Protein AF-G9L5I0-F1 (afdb_monomer_lite)

Organism: Mustela putorius furo (NCBI:txid9669)

Radius of gyration: 20.63 Å; chains: 1; bounding box: 36×50×61 Å

pLDDT: mean 78.61, std 21.32, range [39.81, 98.31]

Structure (mmCIF, N/CA/C/O backbone):
data_AF-G9L5I0-F1
#
_entry.id   AF-G9L5I0-F1
#
loop_
_atom_site.group_PDB
_atom_site.id
_atom_site.type_symbol
_atom_site.label_atom_id
_atom_site.label_alt_id
_atom_site.label_comp_id
_atom_site.label_asym_id
_atom_site.label_entity_id
_atom_site.label_seq_id
_atom_site.pdbx_PDB_ins_code
_atom_site.Cartn_x
_atom_site.Cartn_y
_atom_site.Cartn_z
_atom_site.occupancy
_atom_site.B_iso_or_equiv
_atom_site.auth_seq_id
_atom_site.auth_comp_id
_atom_site.auth_asym_id
_atom_site.auth_atom_id
_atom_site.pdbx_PDB_model_num
ATOM 1 N N . LYS A 1 1 ? -6.151 -18.772 -20.301 1.00 42.06 1 LYS A N 1
ATOM 2 C CA . LYS A 1 1 ? -4.708 -18.713 -19.953 1.00 42.06 1 LYS A CA 1
ATOM 3 C C . LYS A 1 1 ? -4.180 -17.359 -20.403 1.00 42.06 1 LYS A C 1
ATOM 5 O O . LYS A 1 1 ? -4.077 -17.154 -21.602 1.00 42.06 1 LYS A O 1
ATOM 10 N N . THR A 1 2 ? -3.913 -16.436 -19.483 1.00 63.44 2 THR A N 1
ATOM 11 C CA . THR A 1 2 ? -3.398 -15.103 -19.830 1.00 63.44 2 THR A CA 1
ATOM 12 C C . THR A 1 2 ? -1.905 -15.207 -20.142 1.00 63.44 2 THR A C 1
ATOM 14 O O . THR A 1 2 ? -1.124 -15.715 -19.332 1.00 63.44 2 THR A O 1
ATOM 17 N N . PHE A 1 3 ? -1.515 -14.811 -21.352 1.00 67.50 3 PHE A N 1
ATOM 18 C CA . PHE A 1 3 ? -0.124 -14.800 -21.793 1.00 67.50 3 PHE A CA 1
ATOM 19 C C . PHE A 1 3 ? 0.560 -13.549 -21.231 1.00 67.50 3 PHE A C 1
ATOM 21 O O . PHE A 1 3 ? 0.155 -12.436 -21.545 1.00 67.50 3 PHE A O 1
ATOM 28 N N . VAL A 1 4 ? 1.575 -13.738 -20.384 1.00 72.12 4 VAL A N 1
ATOM 29 C CA . VAL A 1 4 ? 2.435 -12.653 -19.887 1.00 72.12 4 VAL A CA 1
ATOM 30 C C . VAL A 1 4 ? 3.818 -12.896 -20.489 1.00 72.12 4 VAL A C 1
ATOM 32 O O . VAL A 1 4 ? 4.542 -13.745 -19.963 1.00 72.12 4 VAL A O 1
ATOM 35 N N . PRO A 1 5 ? 4.164 -12.236 -21.610 1.00 64.56 5 PRO A N 1
ATOM 36 C CA . PRO A 1 5 ? 5.402 -12.502 -22.347 1.00 64.56 5 PRO A CA 1
ATOM 37 C C . PRO A 1 5 ? 6.665 -12.287 -21.502 1.00 64.56 5 PRO A C 1
ATOM 39 O O . PRO A 1 5 ? 7.669 -12.961 -21.718 1.00 64.56 5 PRO A O 1
ATOM 42 N N . HIS A 1 6 ? 6.601 -11.402 -20.501 1.00 67.75 6 HIS A N 1
ATOM 43 C CA . HIS A 1 6 ? 7.717 -11.069 -19.616 1.00 67.75 6 HIS A CA 1
ATOM 44 C C . HIS A 1 6 ? 7.277 -11.126 -18.149 1.00 67.75 6 HIS A C 1
ATOM 46 O O . HIS A 1 6 ? 7.009 -10.111 -17.515 1.00 67.75 6 HIS A O 1
ATOM 52 N N . ARG A 1 7 ? 7.184 -12.345 -17.603 1.00 64.62 7 ARG A N 1
ATOM 53 C CA . ARG A 1 7 ? 6.772 -12.616 -16.208 1.00 64.62 7 ARG A CA 1
ATOM 54 C C . ARG A 1 7 ? 7.578 -11.835 -15.162 1.00 64.62 7 ARG A C 1
ATOM 56 O O . ARG A 1 7 ? 7.030 -11.503 -14.123 1.00 64.62 7 ARG A O 1
ATOM 63 N N . SER A 1 8 ? 8.851 -11.557 -15.436 1.00 70.81 8 SER A N 1
ATOM 64 C CA . SER A 1 8 ? 9.758 -10.815 -14.552 1.00 70.81 8 SER A CA 1
ATOM 65 C C . SER A 1 8 ? 9.617 -9.292 -14.649 1.00 70.81 8 SER A C 1
ATOM 67 O O . SER A 1 8 ? 10.311 -8.578 -13.938 1.00 70.81 8 SER A O 1
ATOM 69 N N . SER A 1 9 ? 8.766 -8.778 -15.541 1.00 74.44 9 SER A N 1
ATOM 70 C CA . SER A 1 9 ? 8.572 -7.336 -15.758 1.00 74.44 9 SER A CA 1
ATOM 71 C C . SER A 1 9 ? 7.249 -6.815 -15.200 1.00 74.44 9 SER A C 1
ATOM 73 O O . SER A 1 9 ? 6.950 -5.635 -15.353 1.00 74.44 9 SER A O 1
ATOM 75 N N . CYS A 1 10 ? 6.450 -7.680 -14.577 1.00 87.19 10 CYS A N 1
ATOM 76 C CA . CYS A 1 10 ? 5.167 -7.318 -13.992 1.00 87.19 10 CYS A CA 1
ATOM 77 C C . CYS A 1 10 ? 5.246 -7.467 -12.473 1.00 87.19 10 CYS A C 1
ATOM 79 O O . CYS A 1 10 ? 5.583 -8.537 -11.971 1.00 87.19 10 CYS A O 1
ATOM 81 N N . PHE A 1 11 ? 4.907 -6.403 -11.760 1.00 90.38 11 PHE A N 1
ATOM 82 C CA . PHE A 1 11 ? 4.757 -6.367 -10.311 1.00 90.38 11 PHE A CA 1
ATOM 83 C C . PHE A 1 11 ? 3.528 -5.520 -9.981 1.00 90.38 11 PHE A C 1
ATOM 85 O O . PHE A 1 11 ? 3.102 -4.698 -10.795 1.00 90.38 11 PHE A O 1
ATOM 92 N N . GLU A 1 12 ? 2.954 -5.734 -8.805 1.00 93.19 12 GLU A N 1
ATOM 93 C CA . GLU A 1 12 ? 1.773 -5.013 -8.340 1.00 93.19 12 GLU A CA 1
ATOM 94 C C . GLU A 1 12 ? 1.954 -4.658 -6.866 1.00 93.19 12 GLU A C 1
ATOM 96 O O . GLU A 1 12 ? 2.556 -5.417 -6.103 1.00 93.19 12 GLU A O 1
ATOM 101 N N . LEU A 1 13 ? 1.465 -3.481 -6.485 1.00 94.94 13 LEU A N 1
ATOM 102 C CA . LEU A 1 13 ? 1.510 -2.977 -5.121 1.00 94.94 13 LEU A CA 1
ATOM 103 C C . LEU A 1 13 ? 0.108 -3.075 -4.521 1.00 94.94 13 LEU A C 1
ATOM 105 O O . LEU A 1 13 ? -0.816 -2.431 -5.012 1.00 94.94 13 LEU A O 1
ATOM 109 N N . TYR A 1 14 ? -0.028 -3.830 -3.434 1.00 96.94 14 TYR A N 1
ATOM 110 C CA . TYR A 1 14 ? -1.282 -3.957 -2.695 1.00 96.94 14 TYR A CA 1
ATOM 111 C C . TYR A 1 14 ? -1.244 -3.143 -1.403 1.00 96.94 14 TYR A C 1
ATOM 113 O O . TYR A 1 14 ? -0.238 -3.142 -0.693 1.00 96.94 14 TYR A O 1
ATOM 121 N N . GLY A 1 15 ? -2.354 -2.477 -1.085 1.00 97.44 15 GLY A N 1
ATOM 122 C CA . GLY A 1 15 ? -2.595 -1.874 0.226 1.00 97.44 15 GLY A CA 1
ATOM 123 C C . GLY A 1 15 ? -3.443 -2.805 1.084 1.00 97.44 15 GLY A C 1
ATOM 124 O O . GLY A 1 15 ? -4.459 -3.302 0.608 1.00 97.44 15 GLY A O 1
ATOM 125 N N . PHE A 1 16 ? -3.039 -3.049 2.327 1.00 97.75 16 PHE A N 1
ATOM 126 C CA . PHE A 1 16 ? -3.803 -3.862 3.272 1.00 97.75 16 PHE A CA 1
ATOM 127 C C . PHE A 1 16 ? -4.262 -2.994 4.434 1.00 97.75 16 PHE A C 1
ATOM 129 O O . PHE A 1 16 ? -3.429 -2.445 5.159 1.00 97.75 16 PHE A O 1
ATOM 136 N N . ASP A 1 17 ? -5.571 -2.949 4.648 1.00 97.81 17 ASP A N 1
ATOM 137 C CA . ASP A 1 17 ? -6.161 -2.223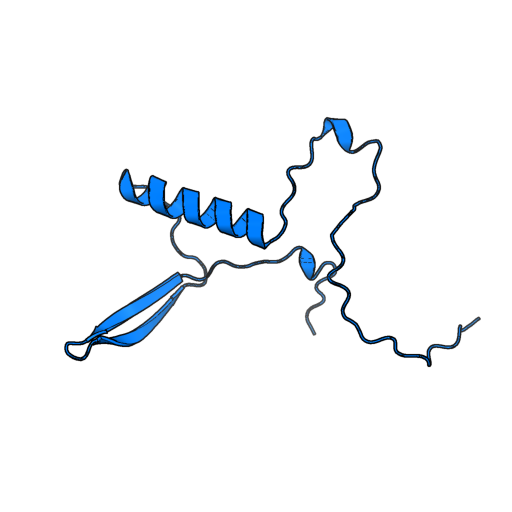 5.764 1.00 97.81 17 ASP A CA 1
ATOM 138 C C . ASP A 1 17 ? -6.374 -3.211 6.909 1.00 97.81 17 ASP A C 1
ATOM 140 O O . A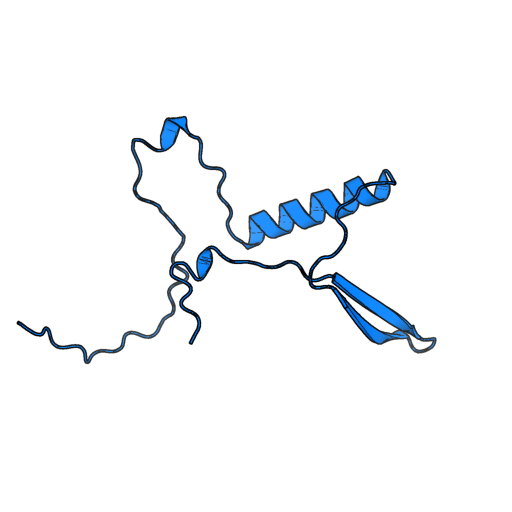SP A 1 17 ? -7.163 -4.155 6.811 1.00 97.81 17 ASP A O 1
ATOM 144 N N . VAL A 1 18 ? -5.611 -3.034 7.987 1.00 98.19 18 VAL A N 1
ATOM 145 C CA . VAL A 1 18 ? -5.562 -3.974 9.112 1.00 98.19 18 VAL A CA 1
ATOM 146 C C . VAL A 1 18 ? -5.986 -3.273 10.394 1.00 98.19 18 VAL A C 1
ATOM 148 O O . VAL A 1 18 ? -5.400 -2.266 10.786 1.00 98.19 18 VAL A O 1
ATOM 151 N N . LEU A 1 19 ? -6.975 -3.845 11.080 1.00 98.12 19 LEU A N 1
ATOM 152 C CA . LEU A 1 19 ? -7.395 -3.422 12.412 1.00 98.12 19 LEU A CA 1
ATOM 153 C C . LEU A 1 19 ? -6.721 -4.287 13.480 1.00 98.12 19 LEU A C 1
ATOM 155 O O . LEU A 1 19 ? -6.717 -5.511 13.378 1.00 98.12 19 LEU A O 1
ATOM 159 N N . ILE A 1 20 ? -6.183 -3.661 14.524 1.00 98.31 20 ILE A N 1
ATOM 160 C CA . ILE A 1 20 ? -5.571 -4.352 15.665 1.00 98.31 20 ILE A CA 1
ATOM 161 C C . ILE A 1 20 ? -6.527 -4.269 16.858 1.00 98.31 20 ILE A C 1
ATOM 163 O O . ILE A 1 20 ? -6.951 -3.173 17.226 1.00 98.31 20 ILE A O 1
ATOM 167 N N . ASP A 1 21 ? -6.877 -5.412 17.453 1.00 97.81 21 ASP A N 1
ATOM 168 C CA . ASP A 1 21 ? -7.755 -5.457 18.630 1.00 97.81 21 ASP A CA 1
ATOM 169 C C . ASP A 1 21 ? -7.004 -5.310 19.970 1.00 97.81 21 ASP A C 1
ATOM 171 O O . ASP A 1 21 ? -5.779 -5.178 20.022 1.00 97.81 21 ASP A O 1
ATOM 175 N N . SER A 1 22 ? -7.742 -5.340 21.086 1.00 98.06 22 SER A N 1
ATOM 176 C CA . SER A 1 22 ? -7.182 -5.216 22.442 1.00 98.06 22 SER A CA 1
ATOM 177 C C . SER A 1 22 ? -6.275 -6.379 22.857 1.00 98.06 22 SER A C 1
ATOM 179 O O . SER A 1 22 ? -5.495 -6.241 23.796 1.00 98.06 22 SER A O 1
ATOM 181 N N . THR A 1 23 ? -6.352 -7.511 22.156 1.00 98.00 23 THR A N 1
ATOM 182 C CA . THR A 1 23 ? -5.458 -8.663 22.323 1.00 98.00 23 THR A CA 1
ATOM 183 C C . THR A 1 23 ? -4.279 -8.639 21.347 1.00 98.00 23 THR A C 1
ATOM 185 O O . THR A 1 23 ? -3.546 -9.620 21.251 1.00 98.00 23 THR A O 1
ATOM 188 N N . LEU A 1 24 ? -4.072 -7.518 20.640 1.00 97.81 24 LEU A N 1
ATOM 189 C CA . LEU A 1 24 ? -3.071 -7.335 19.583 1.00 97.81 24 LEU A CA 1
ATOM 190 C C . LEU A 1 24 ? -3.232 -8.302 18.403 1.00 97.81 24 LEU A C 1
ATOM 192 O O . LEU A 1 24 ? -2.283 -8.541 17.652 1.00 97.81 24 LEU A O 1
ATOM 196 N N . LYS A 1 25 ? -4.433 -8.851 18.204 1.00 98.19 25 LYS A N 1
ATOM 197 C CA . LYS A 1 25 ? -4.715 -9.696 17.049 1.00 98.19 25 LYS A CA 1
ATOM 198 C C . LYS A 1 25 ? -5.032 -8.814 15.832 1.00 98.19 25 LYS A C 1
ATOM 200 O O . LYS A 1 25 ? -5.888 -7.931 15.932 1.00 98.19 25 LYS A O 1
ATOM 205 N N . PRO A 1 26 ? -4.378 -9.056 14.680 1.00 98.25 26 PRO A N 1
ATOM 206 C CA . PRO A 1 26 ? -4.683 -8.352 13.445 1.00 98.25 26 PRO A CA 1
ATOM 207 C C . PRO A 1 26 ? -5.914 -8.941 12.752 1.00 98.25 26 PRO A C 1
ATOM 209 O O . PRO A 1 26 ? -6.060 -10.160 12.621 1.00 98.25 26 PRO A O 1
ATOM 212 N N . TRP A 1 27 ? -6.765 -8.057 12.250 1.00 98.12 27 TRP A N 1
ATOM 213 C CA . TRP A 1 27 ? -7.952 -8.365 11.469 1.00 98.12 27 TRP A CA 1
ATOM 214 C C . TRP A 1 27 ? -7.865 -7.633 10.133 1.00 98.12 27 TRP A C 1
ATOM 216 O O . TRP A 1 27 ? -7.763 -6.408 10.098 1.00 98.12 27 TRP A O 1
ATOM 226 N N . LEU A 1 28 ? -7.881 -8.385 9.034 1.00 98.25 28 LEU A N 1
ATOM 227 C CA . LEU A 1 28 ? -7.897 -7.812 7.692 1.00 98.25 28 LEU A CA 1
ATOM 228 C C . LEU A 1 28 ? -9.286 -7.242 7.400 1.00 98.25 28 LEU A C 1
ATOM 230 O O . LEU A 1 28 ? -10.273 -7.971 7.497 1.00 98.25 28 LEU A O 1
ATOM 234 N N . LEU A 1 29 ? -9.347 -5.967 7.034 1.00 98.12 29 LEU A N 1
ATOM 235 C CA . LEU A 1 29 ? -10.585 -5.299 6.646 1.00 98.12 29 LEU A CA 1
ATOM 236 C C . LEU A 1 29 ? -10.791 -5.393 5.137 1.00 98.12 29 LEU A C 1
ATOM 238 O O . LEU A 1 29 ? -11.812 -5.901 4.679 1.00 98.12 29 LEU A O 1
ATOM 242 N N . GLU A 1 30 ? -9.794 -4.957 4.370 1.00 97.94 30 GLU A N 1
ATOM 243 C CA . GLU A 1 30 ? -9.840 -4.967 2.913 1.00 97.94 30 GLU A CA 1
ATOM 244 C C . GLU A 1 30 ? -8.447 -5.041 2.283 1.00 97.94 30 GLU A C 1
ATOM 246 O O . GLU A 1 30 ? -7.418 -4.837 2.935 1.00 97.94 30 GLU A O 1
ATOM 251 N N . VAL A 1 31 ? -8.440 -5.356 0.988 1.00 97.88 31 VAL A N 1
ATOM 252 C CA . VAL A 1 31 ? -7.246 -5.344 0.145 1.00 97.88 31 VAL A CA 1
ATOM 253 C C . VAL A 1 31 ? -7.491 -4.393 -1.018 1.00 97.88 31 VAL A C 1
ATOM 255 O O . VAL A 1 31 ? -8.369 -4.621 -1.850 1.00 97.88 31 VAL A O 1
ATOM 258 N N . ASN A 1 32 ? -6.671 -3.353 -1.090 1.00 97.56 32 ASN A N 1
ATOM 259 C CA . ASN A 1 32 ? -6.696 -2.344 -2.131 1.00 97.56 32 ASN A CA 1
ATOM 260 C C . ASN A 1 32 ? -5.734 -2.728 -3.262 1.00 97.56 32 ASN A C 1
ATOM 262 O O . ASN A 1 32 ? -4.518 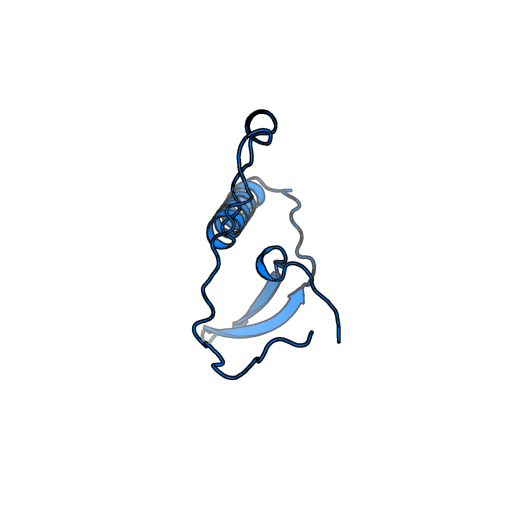-2.765 -3.070 1.00 97.56 32 ASN A O 1
ATOM 266 N N . LEU A 1 33 ? -6.280 -2.973 -4.460 1.00 95.69 33 LEU A N 1
ATOM 267 C CA . LEU A 1 33 ? -5.500 -3.217 -5.689 1.00 95.69 33 LEU A CA 1
ATOM 268 C C . LEU A 1 33 ? -4.826 -1.941 -6.223 1.00 95.69 33 LEU A C 1
ATOM 270 O O . LEU A 1 33 ? -3.980 -1.985 -7.108 1.00 95.69 33 LEU A O 1
ATOM 274 N N . SER A 1 34 ? -5.232 -0.773 -5.727 1.00 95.50 34 SER A N 1
ATOM 275 C CA . SER A 1 34 ? -4.684 0.524 -6.132 1.00 95.50 34 SER A CA 1
ATOM 276 C C . SER A 1 34 ? -4.587 1.454 -4.921 1.00 95.50 34 SER A C 1
ATOM 278 O O . SER A 1 34 ? -5.412 2.357 -4.772 1.00 95.50 34 SER A O 1
ATOM 280 N N . PRO A 1 35 ? -3.615 1.225 -4.016 1.00 96.31 35 PRO A N 1
ATOM 281 C CA . PRO A 1 35 ? -3.425 2.088 -2.856 1.00 96.31 35 PRO A CA 1
ATOM 282 C C . PRO A 1 35 ? -3.011 3.507 -3.277 1.00 96.31 35 PRO A C 1
ATOM 284 O O . PRO A 1 35 ? -2.268 3.699 -4.241 1.00 96.31 35 PRO A O 1
ATOM 287 N N . SER A 1 36 ? -3.468 4.519 -2.534 1.00 95.31 36 SER A N 1
ATOM 288 C CA . SER A 1 36 ? -3.165 5.923 -2.845 1.00 95.31 36 SER A CA 1
ATOM 289 C C . SER A 1 36 ? -1.690 6.266 -2.616 1.00 95.31 36 SER A C 1
ATOM 291 O O . SER A 1 36 ? -1.165 6.131 -1.506 1.00 95.31 36 SER A O 1
ATOM 293 N N . LEU A 1 37 ? -1.046 6.829 -3.642 1.00 95.69 37 LEU A N 1
ATOM 294 C CA . LEU A 1 37 ? 0.306 7.396 -3.566 1.00 95.69 37 LEU A CA 1
ATOM 295 C C . LEU A 1 37 ? 0.326 8.933 -3.451 1.00 95.69 37 LEU A C 1
ATOM 297 O O . LEU A 1 37 ? 1.395 9.536 -3.521 1.00 95.69 37 LEU A O 1
ATOM 301 N N . ALA A 1 38 ? -0.832 9.572 -3.239 1.00 96.19 38 ALA A N 1
ATOM 302 C CA . ALA A 1 38 ? -0.894 11.006 -2.947 1.00 96.19 38 ALA A CA 1
ATOM 303 C C . ALA A 1 38 ? -0.099 11.334 -1.671 1.00 96.19 38 ALA A C 1
ATOM 305 O O . ALA A 1 38 ? -0.063 10.532 -0.735 1.00 96.19 38 ALA A O 1
ATOM 306 N N . CYS A 1 39 ? 0.570 12.484 -1.646 1.00 96.12 39 CYS A N 1
ATOM 307 C CA . CYS A 1 39 ? 1.436 12.900 -0.543 1.00 96.12 39 CYS A CA 1
ATOM 308 C C . CYS A 1 39 ? 0.923 14.219 0.038 1.00 96.12 39 CYS A C 1
ATOM 310 O O . CYS A 1 39 ? 1.493 15.276 -0.226 1.00 96.12 39 CYS A O 1
ATOM 312 N N . ASP A 1 40 ? -0.171 14.144 0.794 1.00 94.44 40 ASP A N 1
ATOM 313 C CA . ASP A 1 40 ? -0.852 15.326 1.331 1.00 94.44 40 ASP A CA 1
ATOM 314 C C . ASP A 1 40 ? -0.171 15.844 2.611 1.00 94.44 40 ASP A C 1
ATOM 316 O O . ASP A 1 40 ? -0.220 17.039 2.906 1.00 94.44 40 ASP A O 1
ATOM 320 N N . ALA A 1 41 ? 0.533 14.970 3.341 1.00 96.56 41 ALA A N 1
AT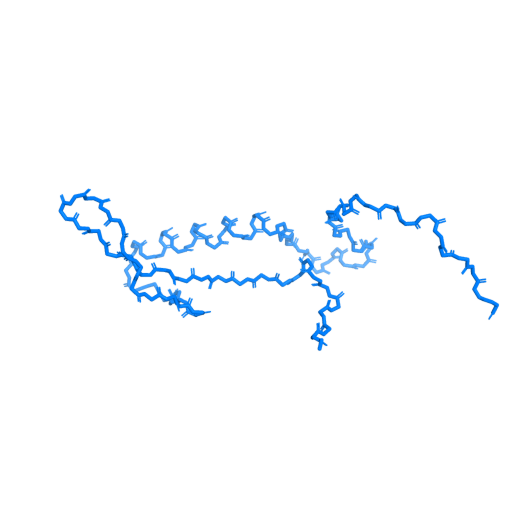OM 321 C CA . ALA A 1 41 ? 1.383 15.329 4.472 1.00 96.56 41 ALA A CA 1
ATOM 322 C C . ALA A 1 41 ? 2.879 15.047 4.202 1.00 96.56 41 ALA A C 1
ATOM 324 O O . ALA A 1 41 ? 3.228 14.096 3.496 1.00 96.56 41 ALA A O 1
ATOM 325 N N . PRO A 1 42 ? 3.812 15.783 4.845 1.00 96.06 42 PRO A N 1
ATOM 326 C CA . PRO A 1 42 ? 5.250 15.499 4.748 1.00 96.06 42 PRO A CA 1
ATOM 327 C C . PRO A 1 42 ? 5.634 14.072 5.174 1.00 96.06 42 PRO A C 1
ATOM 329 O O . PRO A 1 42 ? 6.605 13.504 4.671 1.00 96.06 42 PRO A O 1
ATOM 332 N N . LEU A 1 43 ? 4.871 13.484 6.101 1.00 96.69 43 LEU A N 1
ATOM 333 C CA . LEU A 1 43 ? 5.066 12.104 6.540 1.00 96.69 43 LEU A CA 1
ATOM 334 C C . LEU A 1 43 ? 4.731 11.099 5.430 1.00 96.69 43 LEU A C 1
ATOM 336 O O . LEU A 1 43 ? 5.483 10.141 5.248 1.00 96.69 43 LEU A O 1
ATOM 340 N N . ASP A 1 44 ? 3.663 11.346 4.666 1.00 96.44 44 ASP A N 1
ATOM 341 C CA . ASP A 1 44 ? 3.265 10.493 3.544 1.00 96.44 44 ASP A CA 1
ATOM 342 C C . ASP A 1 44 ? 4.384 10.422 2.519 1.00 96.44 44 ASP A C 1
ATOM 344 O O . ASP A 1 44 ? 4.770 9.331 2.111 1.00 96.44 44 ASP A O 1
ATOM 348 N N . LEU A 1 45 ? 4.961 11.576 2.167 1.00 96.81 45 LEU A N 1
ATOM 349 C CA . LEU A 1 45 ? 6.073 11.639 1.227 1.00 96.81 45 LEU A CA 1
ATOM 350 C C . LEU A 1 45 ? 7.249 10.788 1.709 1.00 96.81 45 LEU A C 1
ATOM 352 O O . LEU A 1 45 ? 7.778 9.983 0.947 1.00 96.81 45 LEU A O 1
ATOM 356 N N . LYS A 1 46 ? 7.637 10.927 2.981 1.00 97.25 46 LYS A N 1
ATOM 357 C CA . LYS A 1 46 ? 8.759 10.173 3.548 1.00 97.25 46 LYS A CA 1
ATOM 358 C C . LYS A 1 46 ? 8.516 8.662 3.498 1.00 97.25 46 LYS A C 1
ATOM 360 O O . LYS A 1 46 ? 9.404 7.918 3.090 1.00 97.25 46 LYS A O 1
ATOM 365 N N . ILE A 1 47 ? 7.333 8.211 3.911 1.00 97.12 47 ILE A N 1
ATOM 366 C CA . ILE A 1 47 ? 7.003 6.782 3.979 1.00 97.12 47 ILE A CA 1
ATOM 367 C C . ILE A 1 47 ? 6.823 6.205 2.571 1.00 97.12 47 ILE A C 1
ATOM 369 O O . ILE A 1 47 ? 7.462 5.211 2.223 1.00 97.12 47 ILE A O 1
ATOM 373 N N . LYS A 1 48 ? 5.988 6.840 1.742 1.00 97.06 48 LYS A N 1
ATOM 374 C CA . LYS A 1 48 ? 5.626 6.338 0.412 1.00 97.06 48 LYS A CA 1
ATOM 375 C C . LYS A 1 48 ? 6.818 6.362 -0.542 1.00 97.06 48 LYS A C 1
ATOM 377 O O . LYS A 1 48 ? 7.010 5.393 -1.270 1.00 97.06 48 LYS A O 1
ATOM 382 N N . ALA A 1 49 ? 7.660 7.399 -0.507 1.00 96.81 49 ALA A N 1
ATOM 383 C CA . ALA A 1 49 ? 8.862 7.442 -1.344 1.00 96.81 49 ALA A CA 1
ATOM 384 C C . ALA A 1 49 ? 9.851 6.324 -0.983 1.00 96.81 49 ALA A C 1
ATOM 386 O O . ALA A 1 49 ? 10.356 5.650 -1.881 1.00 96.81 49 ALA A O 1
ATOM 387 N N . SER A 1 50 ? 10.087 6.087 0.315 1.00 97.25 50 SER A N 1
ATOM 388 C CA . SER A 1 50 ? 10.959 4.992 0.765 1.00 97.25 50 SER A CA 1
ATOM 389 C C . SER A 1 50 ? 10.415 3.639 0.314 1.00 97.25 50 SER A C 1
ATOM 391 O O . SER A 1 50 ? 11.133 2.868 -0.312 1.00 97.25 50 SER A O 1
ATOM 393 N N . MET A 1 51 ? 9.122 3.390 0.542 1.00 97.19 51 MET A N 1
ATOM 394 C CA . MET A 1 51 ? 8.460 2.144 0.152 1.00 97.19 51 MET A CA 1
ATOM 395 C C . MET A 1 51 ? 8.594 1.859 -1.352 1.00 97.19 51 MET A C 1
ATOM 397 O O . MET A 1 51 ? 8.904 0.736 -1.746 1.00 97.19 51 MET A O 1
ATOM 401 N N . ILE A 1 52 ? 8.380 2.866 -2.205 1.00 95.81 52 ILE A N 1
A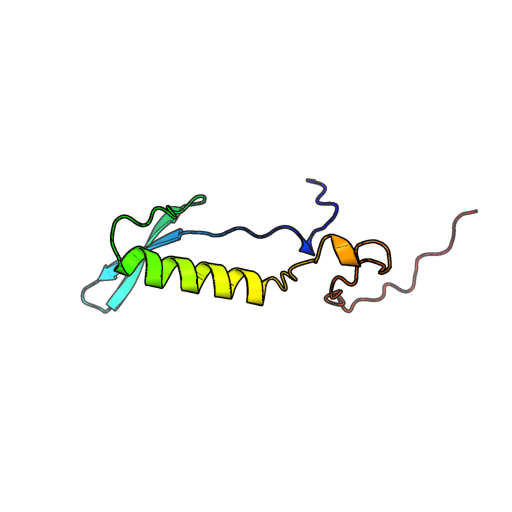TOM 402 C CA . ILE A 1 52 ? 8.489 2.712 -3.664 1.00 95.81 52 ILE A CA 1
ATOM 403 C C . ILE A 1 52 ? 9.943 2.486 -4.101 1.00 95.81 52 ILE A C 1
ATOM 405 O O . ILE A 1 52 ? 10.196 1.659 -4.978 1.00 95.81 52 ILE A O 1
ATOM 409 N N . SER A 1 53 ? 10.906 3.170 -3.477 1.00 95.38 53 SER A N 1
ATOM 410 C CA . SER A 1 53 ? 12.336 2.943 -3.726 1.00 95.38 53 SER A CA 1
ATOM 411 C C . SER A 1 53 ? 12.748 1.504 -3.396 1.00 95.38 53 SER A C 1
ATOM 413 O O . SER A 1 53 ? 13.425 0.839 -4.188 1.00 95.38 53 SER A O 1
ATOM 415 N N . ASP A 1 54 ? 12.292 0.996 -2.252 1.00 95.38 54 ASP A N 1
ATOM 416 C CA . ASP A 1 54 ? 12.564 -0.374 -1.820 1.00 95.38 54 ASP A CA 1
ATOM 417 C C . ASP A 1 54 ? 11.901 -1.389 -2.759 1.00 95.38 54 ASP A C 1
ATOM 419 O O . ASP A 1 54 ? 12.538 -2.358 -3.172 1.00 95.38 54 ASP A O 1
ATOM 423 N N . MET A 1 55 ? 10.661 -1.130 -3.189 1.00 94.50 55 MET A N 1
ATOM 424 C CA . MET A 1 55 ? 9.964 -1.960 -4.175 1.00 94.50 55 MET A CA 1
ATOM 425 C C . MET A 1 55 ? 10.763 -2.079 -5.480 1.00 94.50 55 MET A C 1
ATOM 427 O O . MET A 1 55 ? 10.972 -3.190 -5.968 1.00 94.50 55 MET A O 1
ATOM 431 N N . PHE A 1 56 ? 11.249 -0.967 -6.039 1.00 92.25 56 PHE A N 1
ATOM 432 C CA . PHE A 1 56 ? 12.054 -1.001 -7.264 1.00 92.25 56 PHE A CA 1
ATOM 433 C C . PHE A 1 56 ? 13.378 -1.741 -7.082 1.00 92.25 56 PHE A C 1
ATOM 435 O O . PHE A 1 56 ? 13.796 -2.476 -7.979 1.00 92.25 56 PHE A O 1
ATOM 442 N N . THR A 1 57 ? 14.001 -1.604 -5.914 1.00 92.56 57 THR A N 1
ATOM 443 C CA . THR A 1 57 ? 15.220 -2.342 -5.571 1.00 92.56 57 THR A CA 1
ATOM 444 C C . THR A 1 57 ? 14.959 -3.849 -5.533 1.00 92.56 57 THR A C 1
ATOM 446 O O . THR A 1 57 ? 15.690 -4.615 -6.157 1.00 92.56 57 THR A O 1
ATOM 449 N N . VAL A 1 58 ? 13.882 -4.283 -4.868 1.00 91.38 58 VAL A N 1
ATOM 450 C CA . VAL A 1 58 ? 13.499 -5.703 -4.751 1.00 91.38 58 VAL A CA 1
ATOM 451 C C . VAL A 1 58 ? 13.118 -6.308 -6.102 1.00 91.38 58 VAL A C 1
ATOM 453 O O . VAL A 1 58 ? 13.500 -7.437 -6.403 1.00 91.38 58 VAL A O 1
ATOM 456 N N . VAL A 1 59 ? 12.403 -5.557 -6.943 1.00 91.00 59 VAL A N 1
ATOM 457 C CA . VAL A 1 59 ? 12.043 -5.984 -8.307 1.00 91.00 59 VAL A CA 1
ATOM 458 C C . VAL A 1 59 ? 13.276 -6.071 -9.223 1.00 91.00 59 VAL A C 1
ATOM 460 O O . VAL A 1 59 ? 13.217 -6.692 -10.284 1.00 91.00 59 VAL A O 1
ATOM 463 N N . GLY A 1 60 ? 14.412 -5.490 -8.826 1.00 87.62 60 GLY A N 1
ATOM 464 C CA . GLY A 1 60 ? 15.617 -5.436 -9.651 1.00 87.62 60 GLY A CA 1
ATOM 465 C C . GLY A 1 60 ? 15.481 -4.437 -10.798 1.00 87.62 60 GLY A C 1
ATOM 466 O O . GLY A 1 60 ? 16.011 -4.661 -11.889 1.00 87.6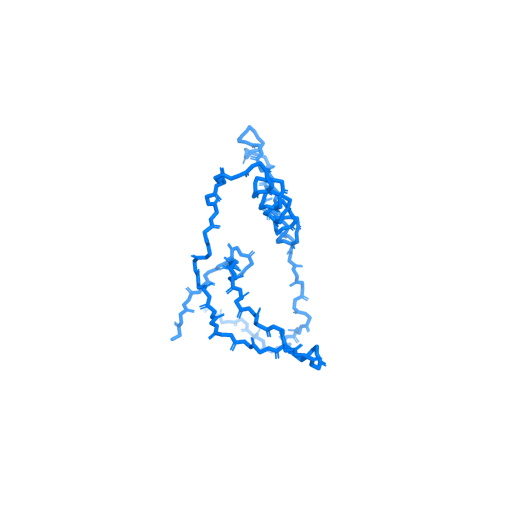2 60 GLY A O 1
ATOM 467 N N . PHE A 1 61 ? 14.737 -3.349 -10.580 1.00 84.94 61 PHE A N 1
ATOM 468 C CA . PHE A 1 61 ? 14.599 -2.285 -11.562 1.00 84.94 61 PHE A CA 1
ATOM 469 C C . PHE A 1 61 ? 15.934 -1.553 -11.720 1.00 84.94 61 PHE A C 1
ATOM 471 O O . PHE A 1 61 ? 16.433 -0.915 -10.795 1.00 84.94 61 PHE A O 1
ATOM 478 N N . VAL A 1 62 ? 16.510 -1.638 -12.916 1.00 81.81 62 VAL A N 1
ATOM 479 C CA . VAL A 1 62 ? 17.742 -0.934 -13.271 1.00 81.81 62 VAL A CA 1
ATOM 480 C C . VAL A 1 62 ? 17.372 0.291 -14.093 1.00 81.81 62 VAL A C 1
ATOM 482 O O . VAL A 1 62 ? 16.782 0.159 -15.168 1.00 81.81 62 VAL A O 1
ATOM 485 N N . CYS A 1 63 ? 17.748 1.480 -13.618 1.00 75.06 63 CYS A N 1
ATOM 486 C CA . CYS A 1 63 ? 17.664 2.697 -14.421 1.00 75.06 63 CYS A CA 1
ATOM 487 C C . CYS A 1 63 ? 18.571 2.554 -15.648 1.00 75.06 63 CYS A C 1
ATOM 489 O O . CYS A 1 63 ? 19.795 2.593 -15.550 1.00 75.06 63 CYS A O 1
ATOM 491 N N . GLN A 1 64 ? 17.950 2.357 -16.807 1.00 75.81 64 GLN A N 1
ATOM 492 C CA . GLN A 1 64 ? 18.629 2.303 -18.094 1.00 75.81 64 GLN A CA 1
ATOM 493 C C . GLN A 1 64 ? 18.861 3.733 -18.581 1.00 75.81 64 GLN A C 1
ATOM 495 O O . GLN A 1 64 ? 17.905 4.473 -18.811 1.00 75.81 64 GLN A O 1
ATOM 500 N N . ASP A 1 65 ? 20.122 4.110 -18.763 1.00 79.25 65 ASP A N 1
ATOM 501 C CA . ASP A 1 65 ? 20.485 5.352 -19.436 1.00 79.25 65 ASP A CA 1
ATOM 502 C C . ASP A 1 65 ? 20.127 5.246 -20.935 1.00 79.25 65 ASP A C 1
ATOM 504 O O . ASP A 1 65 ? 20.625 4.341 -21.618 1.00 79.25 65 ASP A O 1
ATOM 508 N N . PRO A 1 66 ? 19.282 6.144 -21.483 1.00 71.75 66 PRO A N 1
ATOM 509 C CA . PRO A 1 66 ? 18.944 6.152 -22.904 1.00 71.75 66 PRO A CA 1
ATOM 510 C C . PRO A 1 66 ? 20.167 6.201 -23.828 1.00 71.75 66 PRO A C 1
ATOM 512 O O . PRO A 1 66 ? 20.112 5.635 -24.920 1.00 71.75 66 PRO A O 1
ATOM 515 N N . ALA A 1 67 ? 21.274 6.817 -23.398 1.00 75.62 67 ALA A N 1
ATOM 516 C CA . ALA A 1 67 ? 22.513 6.884 -24.170 1.00 75.62 67 ALA A CA 1
ATOM 517 C C . ALA A 1 67 ? 23.248 5.530 -24.254 1.00 75.62 67 ALA A C 1
ATOM 519 O O . ALA A 1 67 ? 23.986 5.285 -25.207 1.00 75.62 67 ALA A O 1
ATOM 520 N N . GLN A 1 68 ? 23.015 4.618 -23.302 1.00 63.84 68 GLN A N 1
ATOM 521 C CA . GLN A 1 68 ? 23.672 3.304 -23.226 1.00 63.84 68 GLN A CA 1
ATOM 522 C C . GLN A 1 68 ? 22.891 2.190 -23.942 1.00 63.84 68 GLN A C 1
ATOM 524 O O . GLN A 1 68 ? 23.400 1.088 -24.137 1.00 63.84 68 GLN A O 1
ATOM 529 N N . ARG A 1 69 ? 21.666 2.472 -24.403 1.00 57.81 69 ARG A N 1
ATOM 530 C CA . ARG A 1 69 ? 20.793 1.497 -25.083 1.00 57.81 69 ARG A CA 1
ATOM 531 C C . ARG A 1 69 ? 21.347 0.974 -26.413 1.00 57.81 69 ARG A C 1
ATOM 533 O O . ARG A 1 69 ? 20.874 -0.046 -26.904 1.00 57.81 69 ARG A O 1
ATOM 540 N N . ALA A 1 70 ? 22.324 1.665 -27.002 1.00 57.78 70 ALA A N 1
ATOM 541 C CA . ALA A 1 70 ? 22.901 1.308 -28.294 1.00 57.78 70 ALA A CA 1
ATOM 542 C C . ALA A 1 70 ? 23.888 0.121 -28.242 1.00 57.78 70 ALA A C 1
ATOM 544 O O . ALA A 1 70 ? 24.206 -0.421 -29.299 1.00 57.78 70 ALA A O 1
ATOM 545 N N . SER A 1 71 ? 24.373 -0.302 -27.064 1.00 56.16 71 SER A N 1
ATOM 546 C CA . SER A 1 71 ? 25.511 -1.239 -26.970 1.00 56.16 71 SER A CA 1
ATOM 547 C C . SER A 1 71 ? 25.275 -2.543 -26.195 1.00 56.16 71 SER A C 1
ATOM 549 O O . SER A 1 71 ? 26.136 -3.422 -26.249 1.00 56.16 71 SER A O 1
ATOM 551 N N . THR A 1 72 ? 24.131 -2.752 -25.536 1.00 48.91 72 THR A N 1
ATOM 552 C CA . THR A 1 72 ? 23.984 -3.885 -24.599 1.00 48.91 72 THR A CA 1
ATOM 553 C C . THR A 1 72 ? 22.697 -4.682 -24.805 1.00 48.91 72 THR A C 1
ATOM 555 O O . THR A 1 72 ? 21.586 -4.159 -24.746 1.00 48.91 72 THR A O 1
ATOM 558 N N . ARG A 1 73 ? 22.849 -6.000 -25.018 1.00 50.75 73 ARG A N 1
ATOM 559 C CA . ARG A 1 73 ? 21.752 -6.981 -24.927 1.00 50.75 73 ARG A CA 1
ATOM 560 C C . ARG A 1 73 ? 21.086 -6.869 -23.544 1.00 50.75 73 ARG A C 1
ATOM 562 O O . ARG A 1 73 ? 21.802 -6.637 -22.571 1.00 50.75 73 ARG A O 1
ATOM 569 N N . PRO A 1 74 ? 19.761 -7.062 -23.418 1.00 49.97 74 PRO A N 1
ATOM 570 C CA . PRO A 1 74 ? 19.077 -6.886 -22.143 1.00 49.97 74 PRO A CA 1
ATOM 571 C C . PRO A 1 74 ? 19.522 -7.965 -21.146 1.00 49.97 74 PRO A C 1
ATOM 573 O O . PRO A 1 74 ? 19.166 -9.135 -21.277 1.00 49.97 74 PRO A O 1
ATOM 576 N N . ILE A 1 75 ? 20.311 -7.561 -20.150 1.00 49.47 75 ILE A N 1
ATOM 577 C CA . ILE A 1 75 ? 20.656 -8.376 -18.985 1.00 49.47 75 ILE A CA 1
ATOM 578 C C . ILE A 1 75 ? 19.506 -8.215 -17.988 1.00 49.47 75 ILE A C 1
ATOM 580 O O . ILE A 1 75 ? 19.561 -7.395 -17.078 1.00 49.47 75 ILE A O 1
ATOM 584 N N . TYR A 1 76 ? 18.420 -8.958 -18.187 1.00 50.03 76 TYR A N 1
ATOM 585 C CA . TYR A 1 76 ? 17.539 -9.258 -17.062 1.00 50.03 76 TYR A CA 1
ATOM 586 C C . TYR A 1 76 ? 18.244 -10.324 -16.217 1.00 50.03 76 TYR A C 1
ATOM 588 O O . TYR A 1 76 ? 18.729 -11.299 -16.799 1.00 50.03 76 TYR A O 1
ATOM 596 N N . PRO A 1 77 ? 18.312 -10.201 -14.881 1.00 46.62 77 PRO A N 1
ATOM 597 C CA . PRO A 1 77 ? 18.706 -11.327 -14.055 1.00 46.62 77 PRO A CA 1
ATOM 598 C C . PRO A 1 77 ? 17.640 -12.409 -14.239 1.00 46.62 77 PRO A C 1
ATOM 600 O O . PRO A 1 77 ? 16.520 -12.311 -13.739 1.00 46.62 77 PRO A O 1
ATOM 603 N N . THR A 1 78 ? 17.955 -13.436 -15.025 1.00 48.09 78 THR A N 1
ATOM 604 C CA . THR A 1 78 ? 17.180 -14.669 -15.042 1.00 48.09 78 THR A CA 1
ATOM 605 C C . THR A 1 78 ? 17.255 -15.250 -13.641 1.00 48.09 78 THR A C 1
ATOM 607 O O . THR A 1 78 ? 18.276 -15.819 -13.263 1.00 48.09 78 THR A O 1
ATOM 610 N N . PHE A 1 79 ? 16.179 -15.117 -12.865 1.00 48.00 79 PHE A N 1
ATOM 611 C CA . PHE A 1 79 ? 15.909 -16.057 -11.786 1.00 48.00 79 PHE A CA 1
ATOM 612 C C . PHE A 1 79 ? 15.819 -17.433 -12.453 1.00 48.00 79 PHE A C 1
ATOM 614 O O . PHE A 1 79 ? 14.800 -17.778 -13.058 1.00 48.00 79 PHE A O 1
ATOM 621 N N . GLU A 1 80 ? 16.928 -18.176 -12.451 1.00 43.44 80 GLU A N 1
ATOM 622 C CA . GLU A 1 80 ? 16.977 -19.537 -12.963 1.00 43.44 80 GLU A CA 1
ATOM 623 C C . GLU A 1 80 ? 15.949 -20.363 -12.189 1.00 43.44 80 GLU A C 1
ATOM 625 O O . GLU A 1 80 ? 16.164 -20.788 -11.055 1.00 43.44 80 GLU A O 1
ATOM 630 N N . SER A 1 81 ? 14.797 -20.602 -12.813 1.00 43.22 81 SER A N 1
ATOM 631 C CA . SER A 1 81 ? 13.893 -21.660 -12.388 1.00 43.22 81 SER A CA 1
ATOM 632 C C . SER A 1 81 ? 14.597 -22.974 -12.690 1.00 43.22 81 SER A C 1
ATOM 634 O O . SER A 1 81 ? 14.510 -23.518 -13.790 1.00 43.22 81 SER A O 1
ATOM 636 N N . SER A 1 82 ? 15.362 -23.445 -11.712 1.00 47.25 82 SER A N 1
ATOM 637 C CA . SER A 1 82 ? 16.025 -24.738 -11.713 1.00 47.25 82 SER A CA 1
ATOM 638 C C . SER A 1 82 ? 14.989 -25.853 -11.876 1.00 47.25 82 SER A C 1
ATOM 640 O O . SER A 1 82 ? 14.484 -26.352 -10.880 1.00 47.25 82 SER A O 1
ATOM 642 N N . ARG A 1 83 ? 14.642 -26.215 -13.124 1.00 45.38 83 ARG A N 1
ATOM 643 C CA . ARG A 1 83 ? 14.163 -27.541 -13.573 1.00 45.38 83 ARG A CA 1
ATOM 644 C C . ARG A 1 83 ? 14.428 -27.705 -15.075 1.00 45.38 83 ARG A C 1
ATOM 646 O O . ARG A 1 83 ? 13.603 -27.361 -15.917 1.00 45.38 83 ARG A O 1
ATOM 653 N N . ARG A 1 84 ? 15.596 -28.260 -15.413 1.00 41.09 84 ARG A N 1
ATOM 654 C CA . ARG A 1 84 ? 15.881 -28.814 -16.747 1.00 41.09 84 ARG A CA 1
ATOM 655 C C . ARG A 1 84 ? 14.909 -29.973 -17.014 1.00 41.09 84 ARG A C 1
ATOM 657 O O . ARG A 1 84 ? 14.925 -30.943 -16.266 1.00 41.09 84 ARG A O 1
ATOM 664 N N . ASN A 1 85 ? 14.109 -29.893 -18.079 1.00 47.66 85 ASN A N 1
ATOM 665 C CA . ASN A 1 85 ? 13.361 -31.035 -18.618 1.00 47.66 85 ASN A CA 1
ATOM 666 C C . ASN A 1 85 ? 14.178 -31.674 -19.760 1.00 47.66 85 ASN A C 1
ATOM 668 O O . ASN A 1 85 ? 14.287 -31.067 -20.824 1.00 47.66 85 ASN A O 1
ATOM 672 N N . PRO A 1 86 ? 14.747 -32.881 -19.588 1.00 43.22 86 PRO A N 1
ATOM 673 C CA . PRO A 1 86 ? 15.707 -33.460 -20.536 1.00 43.22 86 PRO A CA 1
ATOM 674 C C . PRO A 1 86 ? 15.099 -34.115 -21.801 1.00 43.22 86 PRO A C 1
ATOM 676 O O . PRO A 1 86 ? 15.774 -34.914 -22.440 1.00 43.22 86 PRO A O 1
ATOM 679 N N . PHE A 1 87 ? 13.857 -33.802 -22.203 1.00 48.47 87 PHE A N 1
ATOM 680 C CA . PHE A 1 87 ? 13.143 -34.584 -23.238 1.00 48.47 87 PHE A CA 1
ATOM 681 C C . PHE A 1 87 ? 12.573 -33.828 -24.454 1.00 48.47 87 PHE A C 1
ATOM 683 O O . PHE A 1 87 ? 11.784 -34.410 -25.196 1.00 48.47 87 PHE A O 1
ATOM 690 N N . GLN A 1 88 ? 12.966 -32.587 -24.750 1.00 48.00 88 GLN A N 1
ATOM 691 C CA . GLN A 1 88 ? 12.530 -31.950 -26.007 1.00 48.00 88 GLN A CA 1
ATOM 692 C C . GLN A 1 88 ? 13.504 -32.243 -27.161 1.00 48.00 88 GLN A C 1
ATOM 694 O O . GLN A 1 88 ? 14.562 -31.632 -27.279 1.00 48.00 88 GLN A O 1
ATOM 699 N N . LYS A 1 89 ? 13.131 -33.213 -28.010 1.00 44.56 89 LYS A N 1
ATOM 700 C CA . LYS A 1 89 ? 13.763 -33.482 -29.315 1.00 44.56 89 LYS A CA 1
ATOM 701 C C . LYS A 1 89 ? 13.426 -32.368 -30.328 1.00 44.56 89 LYS A C 1
ATOM 703 O O . LYS A 1 89 ? 12.305 -31.863 -30.290 1.00 44.56 89 LYS A O 1
ATOM 708 N N . PRO A 1 90 ? 14.333 -32.035 -31.266 1.00 39.81 90 PRO A N 1
ATOM 709 C CA . PRO A 1 90 ? 14.072 -31.054 -32.317 1.00 39.81 90 PRO A CA 1
ATOM 710 C C . PRO A 1 90 ? 13.134 -31.630 -33.393 1.00 39.81 90 PRO A C 1
ATOM 712 O O . PRO A 1 90 ? 13.385 -32.716 -33.919 1.00 39.81 90 PRO A O 1
ATOM 715 N N . GLN A 1 91 ? 12.059 -30.910 -33.725 1.00 42.38 91 GLN A N 1
ATOM 716 C CA . GLN A 1 91 ? 11.306 -31.136 -34.964 1.00 42.38 91 GLN A CA 1
ATOM 717 C C . GLN A 1 91 ? 12.011 -30.411 -36.120 1.00 42.38 91 GLN A C 1
ATOM 719 O O . GLN A 1 91 ? 12.496 -29.296 -35.936 1.00 42.38 91 GLN A O 1
ATOM 724 N N . ARG A 1 92 ? 12.106 -31.108 -37.261 1.00 45.66 92 ARG A N 1
ATOM 725 C CA . ARG A 1 92 ? 12.609 -30.614 -38.552 1.00 45.66 92 ARG A CA 1
ATOM 726 C C . ARG A 1 92 ? 11.790 -29.445 -39.078 1.00 45.66 92 ARG A C 1
ATOM 728 O O . ARG A 1 92 ? 10.556 -29.489 -38.882 1.00 45.66 92 ARG A O 1
#

Foldseek 3Di:
DDDDPCPLVDDFDKDWDWDADPVRDIDTDDIHRDDDLDPPDPVSCVVSVVVVVVVCVVSVPDPDDPVCVVPDDDPDPPPPPPDDDPDDDDDD

Sequence (92 aa):
KTFVPHRSSCFELYGFDVLIDSTLKPWLLEVNLSPSLACDAPLDLKIKASMISDMFTVVGFVCQDPAQRASTRPIYPTFESSRRNPFQKPQR

Secondary structure (DSSP, 8-state):
----TTGGG-----EEEEEE-TT--EEEEEEESS------SHHHHHHHHHHHHHHHHHHT-----GGGTTT--------------TT-PPP-

InterPro domains:
  IPR004344 Tubulin-tyrosine ligase/Tubulin polyglutamylase [PF03133] (3-59)
  IPR004344 Tubulin-tyrosine ligase/Tubulin polyglutamylase [PS51221] (1-71)